Protein AF-A0A1F5BWK9-F1 (afdb_monomer_lite)

Radius of gyration: 15.73 Å; chains: 1; bounding box: 31×39×34 Å

Sequence (73 aa):
MEREVKNKVASIRAKLMNMARAEKIDFDFLLLRYFQERFLYRLAISEFSDRFILKGGLLLICLKMPWIKFGML

pLDDT: mean 88.22, std 15.22, range [42.91, 98.25]

Foldseek 3Di:
DDDDPPDPPVVVLVVLVVVCVVVVHDSVVSVVLVCLVVVLVVCCPDPCVVVDDDDDPNVCVVVVPPPDPPPDD

Structure (mmCIF, N/CA/C/O backbone):
data_AF-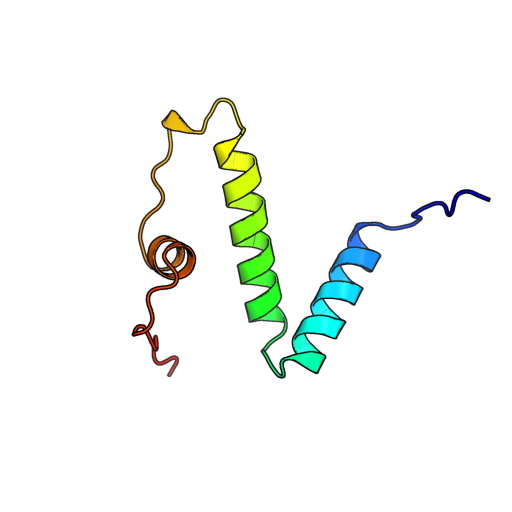A0A1F5BWK9-F1
#
_entry.id   AF-A0A1F5BWK9-F1
#
loop_
_atom_site.group_PDB
_atom_site.id
_atom_site.type_symbol
_atom_site.label_atom_id
_atom_site.label_alt_id
_atom_site.label_comp_id
_atom_site.label_asym_id
_atom_site.label_entity_id
_atom_site.label_seq_id
_atom_site.pdbx_PDB_ins_code
_atom_site.Cartn_x
_atom_site.Cartn_y
_atom_site.Cartn_z
_atom_site.occupancy
_atom_site.B_iso_or_equiv
_atom_site.auth_seq_id
_atom_site.auth_comp_id
_atom_site.auth_asym_id
_atom_site.auth_atom_id
_atom_site.pdbx_PDB_model_num
ATOM 1 N N . MET A 1 1 ? 11.952 -25.469 14.324 1.00 49.59 1 MET A N 1
ATOM 2 C CA . MET A 1 1 ? 12.773 -24.333 14.792 1.00 49.59 1 MET A CA 1
ATOM 3 C C . MET A 1 1 ? 12.145 -23.063 14.248 1.00 49.59 1 MET A C 1
ATOM 5 O O . MET A 1 1 ? 12.132 -22.874 13.035 1.00 49.59 1 MET A O 1
ATOM 9 N N . GLU A 1 2 ? 11.520 -22.271 15.110 1.00 62.00 2 GLU A N 1
ATOM 10 C CA . GLU A 1 2 ? 10.832 -21.046 14.704 1.00 62.00 2 GLU A CA 1
ATOM 11 C C . GLU A 1 2 ? 11.880 -19.987 14.343 1.00 62.00 2 GLU A C 1
ATOM 13 O O . GLU A 1 2 ? 12.792 -19.704 15.120 1.00 62.00 2 GLU A O 1
ATOM 18 N N . ARG A 1 3 ? 11.842 -19.488 13.103 1.00 70.88 3 ARG A N 1
ATOM 19 C CA . ARG A 1 3 ? 12.822 -18.507 12.626 1.00 70.88 3 ARG A CA 1
ATOM 20 C C . ARG A 1 3 ? 12.460 -17.143 13.198 1.00 70.88 3 ARG A C 1
ATOM 22 O O . ARG A 1 3 ? 11.494 -16.527 12.758 1.00 70.88 3 ARG A O 1
ATOM 29 N N . GLU A 1 4 ? 13.259 -16.667 14.143 1.00 75.19 4 GLU A N 1
ATOM 30 C CA . GLU A 1 4 ? 13.117 -15.331 14.711 1.00 75.19 4 GLU A CA 1
ATOM 31 C C . GLU A 1 4 ? 13.302 -14.258 13.623 1.00 75.19 4 GLU A C 1
ATOM 33 O O . GLU A 1 4 ? 14.344 -14.161 12.964 1.00 75.19 4 GLU A O 1
ATOM 38 N N . VAL A 1 5 ? 12.275 -13.431 13.413 1.00 72.38 5 VAL A N 1
ATOM 39 C CA . VAL A 1 5 ? 12.329 -12.314 12.464 1.00 72.38 5 VAL A CA 1
ATOM 40 C C . VAL A 1 5 ? 13.090 -11.162 13.117 1.00 72.38 5 VAL A C 1
ATOM 42 O O . VAL A 1 5 ? 12.495 -10.244 13.674 1.00 72.38 5 VAL A O 1
ATOM 45 N N . LYS A 1 6 ? 14.423 -11.197 13.017 1.00 78.38 6 LYS A N 1
ATOM 46 C CA . LYS A 1 6 ? 15.326 -10.209 13.638 1.00 78.38 6 LYS A CA 1
ATOM 47 C C . LYS A 1 6 ? 15.093 -8.764 13.179 1.00 78.38 6 LYS A C 1
ATOM 49 O O . LYS A 1 6 ? 15.355 -7.835 13.931 1.00 78.38 6 LYS A O 1
ATOM 54 N N . ASN A 1 7 ? 14.615 -8.554 11.945 1.00 90.62 7 ASN A N 1
ATOM 55 C CA . ASN A 1 7 ? 14.284 -7.218 11.440 1.00 90.62 7 ASN A CA 1
ATOM 56 C C . ASN A 1 7 ? 13.184 -7.253 10.362 1.00 90.62 7 ASN A C 1
ATOM 58 O O . ASN A 1 7 ? 13.431 -7.495 9.176 1.00 90.62 7 ASN A O 1
ATOM 62 N N . LYS A 1 8 ? 11.945 -6.969 10.777 1.00 90.31 8 LYS A N 1
ATOM 63 C CA . LYS A 1 8 ? 10.774 -6.950 9.887 1.00 90.31 8 LYS A CA 1
ATOM 64 C C . LYS A 1 8 ? 10.857 -5.850 8.822 1.00 90.31 8 LYS A C 1
ATOM 66 O O . LYS A 1 8 ? 10.449 -6.083 7.686 1.00 90.31 8 LYS A O 1
ATOM 71 N N . VAL A 1 9 ? 11.410 -4.682 9.158 1.00 91.38 9 VAL A N 1
ATOM 72 C CA . VAL A 1 9 ? 11.548 -3.548 8.225 1.00 91.38 9 VAL A CA 1
ATOM 73 C C . VAL A 1 9 ? 12.518 -3.895 7.100 1.00 91.38 9 VAL A C 1
ATOM 75 O O . VAL A 1 9 ? 12.175 -3.740 5.929 1.00 91.38 9 VAL A O 1
ATOM 78 N N . ALA A 1 10 ? 13.690 -4.438 7.439 1.00 93.94 10 ALA A N 1
ATOM 79 C CA . ALA A 1 10 ? 14.675 -4.885 6.457 1.00 93.94 10 ALA A CA 1
ATOM 80 C C . ALA A 1 10 ? 14.102 -5.980 5.543 1.00 93.94 10 ALA A C 1
ATOM 82 O O . ALA A 1 10 ? 14.291 -5.930 4.329 1.00 93.94 10 ALA A O 1
ATOM 83 N N . SER A 1 11 ? 13.334 -6.923 6.105 1.00 94.19 11 SER A N 1
ATOM 84 C CA . SER A 1 11 ? 12.661 -7.967 5.323 1.00 94.19 11 SER A CA 1
ATOM 85 C C . SER A 1 11 ? 11.645 -7.391 4.329 1.00 94.19 11 SER A C 1
ATOM 87 O O . SER A 1 11 ? 11.643 -7.774 3.160 1.00 94.19 11 SER A O 1
ATOM 89 N N . ILE A 1 12 ? 10.808 -6.441 4.758 1.00 94.75 12 ILE A N 1
ATOM 90 C CA . ILE A 1 12 ? 9.832 -5.774 3.881 1.00 94.75 12 ILE A CA 1
ATOM 91 C C . ILE A 1 12 ? 10.549 -4.984 2.781 1.00 94.75 12 ILE A C 1
ATOM 93 O O . ILE A 1 12 ? 10.195 -5.122 1.612 1.00 94.75 12 ILE A O 1
ATOM 97 N N . ARG A 1 13 ? 11.588 -4.213 3.128 1.00 95.56 13 ARG A N 1
ATOM 98 C CA . ARG A 1 13 ? 12.380 -3.450 2.153 1.00 95.56 13 ARG A CA 1
ATOM 99 C C . ARG A 1 13 ? 13.017 -4.365 1.106 1.00 95.56 13 ARG A C 1
ATOM 101 O O . ARG A 1 13 ? 12.931 -4.067 -0.079 1.00 95.56 13 ARG A O 1
ATOM 108 N N . ALA A 1 14 ? 13.603 -5.486 1.526 1.00 97.06 14 ALA A N 1
ATOM 109 C CA . ALA A 1 14 ? 14.193 -6.463 0.613 1.00 97.06 14 ALA A CA 1
ATOM 110 C C . ALA A 1 14 ? 13.146 -7.074 -0.334 1.00 97.06 14 ALA A C 1
ATOM 112 O O . ALA A 1 14 ? 13.396 -7.186 -1.532 1.00 97.06 14 ALA A O 1
ATOM 113 N N . LYS A 1 15 ? 11.950 -7.408 0.172 1.00 96.75 15 LYS A N 1
ATOM 114 C CA . LYS A 1 15 ? 10.842 -7.898 -0.665 1.00 96.75 15 LYS 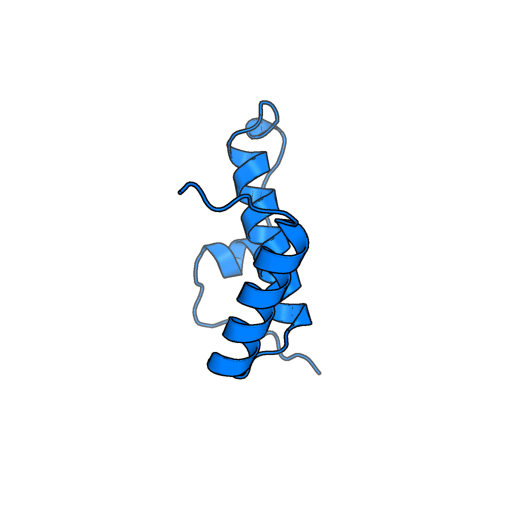A CA 1
ATOM 115 C C . LYS A 1 15 ? 10.411 -6.863 -1.703 1.00 96.75 15 LYS A C 1
ATOM 117 O O . LYS A 1 15 ? 10.302 -7.207 -2.874 1.00 96.75 15 LYS A O 1
ATOM 122 N N . LEU A 1 16 ? 10.211 -5.610 -1.289 1.00 97.88 16 LEU A N 1
ATOM 123 C CA . LEU A 1 16 ? 9.854 -4.516 -2.199 1.00 97.88 16 LEU A CA 1
ATOM 124 C C . LEU A 1 16 ? 10.944 -4.297 -3.258 1.00 97.88 16 LEU A C 1
ATOM 126 O O . LEU A 1 16 ? 10.632 -4.181 -4.435 1.00 97.88 16 LEU A O 1
ATOM 130 N N . MET A 1 17 ? 12.221 -4.331 -2.869 1.00 98.19 17 MET A N 1
ATOM 131 C CA . MET A 1 17 ? 13.344 -4.189 -3.802 1.00 98.19 17 MET A CA 1
ATOM 132 C C . MET A 1 17 ? 13.371 -5.319 -4.839 1.00 98.19 17 MET A C 1
ATOM 134 O O . MET A 1 17 ? 13.591 -5.075 -6.023 1.00 98.19 17 MET A O 1
ATOM 138 N N . ASN A 1 18 ? 13.115 -6.557 -4.412 1.00 98.25 18 ASN A N 1
ATOM 139 C CA . ASN A 1 18 ? 13.054 -7.699 -5.321 1.00 98.25 18 ASN A CA 1
ATOM 140 C C . ASN A 1 18 ? 11.875 -7.592 -6.300 1.00 98.25 18 ASN A C 1
ATOM 142 O O . ASN A 1 18 ? 12.056 -7.876 -7.481 1.00 98.25 18 ASN A O 1
ATOM 146 N N . MET A 1 19 ? 10.703 -7.144 -5.838 1.00 98.00 19 MET A N 1
ATOM 147 C CA . MET A 1 19 ? 9.540 -6.916 -6.706 1.00 98.00 19 MET A CA 1
ATOM 148 C C . MET A 1 19 ? 9.805 -5.800 -7.723 1.00 98.00 19 MET A C 1
ATOM 150 O O . MET A 1 19 ? 9.589 -6.011 -8.911 1.00 98.00 19 MET A O 1
ATOM 154 N N . ALA A 1 20 ? 10.376 -4.668 -7.293 1.00 97.88 20 ALA A N 1
ATOM 155 C CA . ALA A 1 20 ? 10.735 -3.568 -8.192 1.00 97.88 20 ALA A CA 1
ATOM 156 C C . ALA A 1 20 ? 11.674 -4.024 -9.322 1.00 97.88 20 ALA A C 1
ATOM 158 O O . ALA A 1 20 ? 11.448 -3.719 -10.492 1.00 97.88 20 ALA A O 1
ATOM 159 N N . ARG A 1 21 ? 12.689 -4.835 -8.986 1.00 97.88 21 ARG A N 1
ATOM 160 C CA . ARG A 1 21 ? 13.617 -5.424 -9.968 1.00 97.88 21 ARG A CA 1
ATOM 161 C C . ARG A 1 21 ? 12.928 -6.395 -10.925 1.00 97.88 21 ARG A C 1
ATOM 163 O O . ARG A 1 21 ? 13.200 -6.346 -12.120 1.00 97.88 21 ARG A O 1
ATOM 170 N N . ALA A 1 22 ? 12.065 -7.272 -10.409 1.00 98.12 22 ALA A N 1
ATOM 171 C CA . ALA A 1 22 ? 11.359 -8.270 -11.213 1.00 98.12 22 ALA A CA 1
ATOM 172 C C . ALA A 1 22 ? 10.377 -7.621 -12.201 1.00 98.12 22 ALA A C 1
ATOM 174 O O . ALA A 1 22 ? 10.303 -8.029 -13.358 1.00 98.12 22 ALA A O 1
ATOM 175 N N . GLU A 1 23 ? 9.671 -6.582 -11.757 1.00 95.69 23 GLU A N 1
ATOM 176 C CA . GLU A 1 23 ? 8.668 -5.865 -12.550 1.00 95.69 23 GLU A CA 1
ATOM 177 C C . GLU A 1 23 ? 9.263 -4.711 -13.375 1.00 95.69 23 GLU A C 1
ATOM 179 O O . GLU A 1 23 ? 8.556 -4.104 -14.175 1.00 95.69 23 GLU A O 1
ATOM 184 N N . LYS A 1 24 ? 10.567 -4.428 -13.222 1.00 96.75 24 LYS A N 1
ATOM 185 C CA . LYS A 1 24 ? 11.281 -3.307 -13.862 1.00 96.75 24 LYS A CA 1
ATOM 186 C C . LYS A 1 24 ? 10.607 -1.953 -13.610 1.00 96.75 24 LYS A C 1
ATOM 188 O O . LYS A 1 24 ? 10.531 -1.112 -14.503 1.00 96.75 24 LYS A O 1
ATOM 193 N N . ILE A 1 25 ? 10.129 -1.752 -12.387 1.00 95.56 25 ILE A N 1
ATOM 194 C CA . ILE A 1 25 ? 9.529 -0.495 -11.937 1.00 95.56 25 ILE A CA 1
ATOM 195 C C . ILE A 1 25 ? 10.470 0.230 -10.983 1.00 95.56 25 ILE A C 1
ATOM 197 O O . ILE A 1 25 ? 11.305 -0.387 -10.318 1.00 95.56 25 ILE A O 1
ATOM 201 N N . ASP A 1 26 ? 10.313 1.547 -10.905 1.00 96.94 26 ASP A N 1
ATOM 202 C CA . ASP A 1 26 ? 11.053 2.358 -9.952 1.00 96.94 26 ASP A CA 1
ATOM 203 C C . ASP A 1 26 ? 10.740 1.934 -8.503 1.00 96.94 26 ASP A C 1
ATOM 205 O O . ASP A 1 26 ? 9.584 1.695 -8.128 1.00 96.94 26 ASP A O 1
ATOM 209 N N . PHE A 1 27 ? 11.788 1.796 -7.687 1.00 96.94 27 PHE A N 1
ATOM 210 C CA . PHE A 1 27 ? 11.644 1.315 -6.314 1.00 96.94 27 PHE A CA 1
ATOM 211 C C . PHE A 1 27 ? 1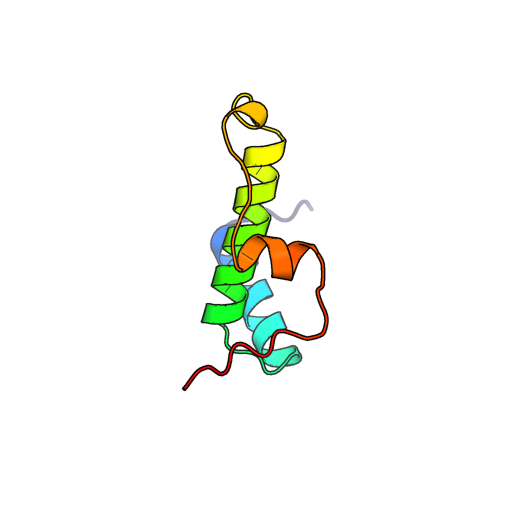0.927 2.333 -5.426 1.00 96.94 27 PHE A C 1
ATOM 213 O O . PHE A 1 27 ? 10.125 1.924 -4.584 1.00 96.94 27 PHE A O 1
ATOM 220 N N . ASP A 1 28 ? 11.177 3.629 -5.614 1.00 96.62 28 ASP A N 1
ATOM 221 C CA . ASP A 1 28 ? 10.545 4.676 -4.811 1.00 96.62 28 ASP A CA 1
ATOM 222 C C . ASP A 1 28 ? 9.058 4.794 -5.158 1.00 96.62 28 ASP A C 1
ATOM 224 O O . ASP A 1 28 ? 8.222 4.919 -4.257 1.00 96.62 28 ASP A O 1
ATOM 228 N N . PHE A 1 29 ? 8.700 4.619 -6.434 1.00 94.38 29 PHE A N 1
ATOM 229 C CA . PHE A 1 29 ? 7.308 4.478 -6.861 1.00 94.38 29 PHE A CA 1
ATOM 230 C C . PHE A 1 29 ? 6.610 3.287 -6.183 1.00 94.38 29 PHE A C 1
ATOM 232 O O . PHE A 1 29 ? 5.534 3.444 -5.594 1.00 94.38 29 PHE A O 1
ATOM 239 N N . LEU A 1 30 ? 7.223 2.096 -6.208 1.00 95.62 30 LEU A N 1
ATOM 240 C CA . LEU A 1 30 ? 6.659 0.915 -5.546 1.00 95.62 30 LEU A CA 1
ATOM 241 C C . LEU A 1 30 ? 6.562 1.106 -4.025 1.00 95.62 30 LEU A C 1
ATOM 243 O O . LEU A 1 30 ? 5.578 0.694 -3.406 1.00 95.62 30 LEU A O 1
ATOM 247 N N . LEU A 1 31 ? 7.566 1.737 -3.416 1.00 96.25 31 LEU A N 1
ATOM 248 C CA . LEU A 1 31 ? 7.595 2.020 -1.986 1.00 96.25 31 LEU A CA 1
ATOM 249 C C . LEU A 1 31 ? 6.479 2.991 -1.584 1.00 96.25 31 LEU A C 1
ATOM 251 O O . LEU A 1 31 ? 5.794 2.746 -0.585 1.00 96.25 31 LEU A O 1
ATOM 255 N N . LEU A 1 32 ? 6.257 4.048 -2.370 1.00 95.38 32 LEU A N 1
ATOM 256 C CA . LEU A 1 32 ? 5.166 4.998 -2.163 1.00 95.38 32 LEU A CA 1
ATOM 257 C C . LEU A 1 32 ? 3.807 4.302 -2.272 1.00 95.38 32 LEU A C 1
ATOM 259 O O . LEU A 1 32 ? 2.966 4.458 -1.382 1.00 95.38 32 LEU A O 1
ATOM 263 N N . ARG A 1 33 ? 3.611 3.480 -3.309 1.00 93.50 33 ARG A N 1
ATOM 264 C CA . ARG A 1 33 ? 2.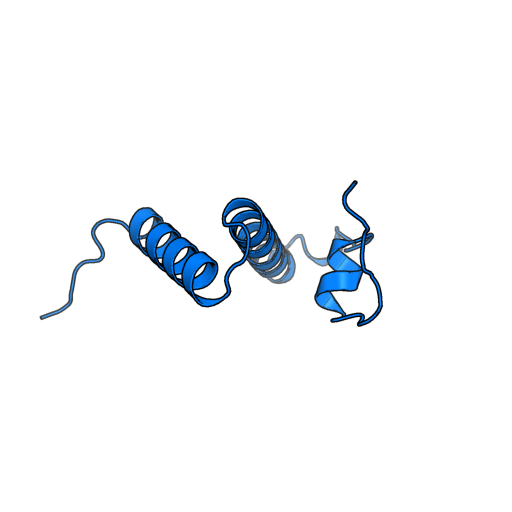377 2.709 -3.486 1.00 93.50 33 ARG A CA 1
ATOM 265 C C . ARG A 1 33 ? 2.136 1.750 -2.318 1.00 93.50 33 ARG A C 1
ATOM 267 O O . ARG A 1 33 ? 1.037 1.713 -1.767 1.00 93.50 33 ARG A O 1
ATOM 274 N N . TYR A 1 34 ? 3.170 1.029 -1.886 1.00 95.81 34 TYR A N 1
ATOM 275 C CA . TYR A 1 34 ? 3.093 0.155 -0.717 1.00 95.81 34 TYR A CA 1
ATOM 276 C C . TYR A 1 34 ? 2.696 0.934 0.544 1.00 95.81 34 TYR A C 1
ATOM 278 O O . TYR A 1 34 ? 1.809 0.505 1.285 1.00 95.81 34 TYR A O 1
ATOM 286 N N . PHE A 1 35 ? 3.312 2.093 0.792 1.00 96.06 35 PHE A N 1
ATOM 287 C CA . PHE A 1 35 ? 2.944 2.945 1.921 1.00 96.06 35 PHE A CA 1
ATOM 288 C C . PHE A 1 35 ? 1.468 3.354 1.860 1.00 96.06 35 PHE A C 1
ATOM 290 O O . PHE A 1 35 ? 0.761 3.182 2.855 1.00 96.06 35 PHE A O 1
ATOM 297 N N . GLN A 1 36 ? 1.001 3.838 0.707 1.00 96.00 36 GLN A N 1
ATOM 298 C CA . GLN A 1 36 ? -0.376 4.289 0.508 1.00 96.00 36 GLN A CA 1
ATOM 299 C C . GLN A 1 36 ? -1.387 3.166 0.769 1.00 96.00 36 GLN A C 1
ATOM 301 O O . GLN A 1 36 ? -2.308 3.347 1.564 1.00 96.00 36 GLN A O 1
ATOM 306 N N . GLU A 1 37 ? -1.187 1.981 0.190 1.00 95.00 37 GLU A N 1
ATOM 307 C CA . GLU A 1 37 ? -2.068 0.823 0.402 1.00 95.00 37 GLU A CA 1
ATOM 308 C C . GLU A 1 37 ? -2.086 0.383 1.874 1.00 95.00 37 GLU A C 1
ATOM 310 O O . GLU A 1 37 ? -3.143 0.119 2.455 1.00 95.00 37 GLU A O 1
ATOM 315 N N . ARG A 1 38 ? -0.914 0.339 2.523 1.00 95.88 38 ARG A N 1
ATOM 316 C CA . ARG A 1 38 ? -0.814 -0.039 3.940 1.00 95.88 38 ARG A CA 1
ATOM 317 C C . ARG A 1 38 ? -1.413 1.005 4.874 1.00 95.88 38 ARG A C 1
ATOM 319 O O . ARG A 1 38 ? -1.960 0.629 5.912 1.00 95.88 38 ARG A O 1
ATOM 326 N N . PHE A 1 39 ? -1.282 2.282 4.537 1.00 96.31 39 PHE A N 1
ATOM 327 C CA . PHE A 1 39 ? -1.887 3.383 5.272 1.00 96.31 39 PHE A CA 1
ATOM 328 C C . PHE A 1 39 ? -3.410 3.333 5.158 1.00 96.31 39 PHE A C 1
ATOM 330 O O . PHE A 1 39 ? -4.074 3.283 6.189 1.00 96.31 39 PHE A O 1
ATOM 337 N N . LEU A 1 40 ? -3.951 3.237 3.938 1.00 96.69 40 LEU A N 1
ATOM 338 C CA . LEU A 1 40 ? -5.394 3.152 3.708 1.00 96.69 40 LEU A CA 1
ATOM 339 C C . LEU A 1 40 ? -6.018 1.943 4.395 1.00 96.69 40 LEU A C 1
ATOM 341 O O . LEU A 1 40 ? -7.048 2.086 5.040 1.00 96.69 40 LEU A O 1
ATOM 345 N N . TYR A 1 41 ? -5.368 0.778 4.339 1.00 96.94 41 TYR A N 1
ATOM 346 C CA . TYR A 1 41 ? -5.837 -0.393 5.076 1.00 96.94 41 TYR A CA 1
ATOM 347 C C . TYR A 1 41 ? -5.932 -0.129 6.583 1.00 96.94 41 TYR A C 1
ATOM 349 O O . TYR A 1 41 ? -6.936 -0.466 7.198 1.00 96.94 41 TYR A O 1
ATOM 357 N N . ARG A 1 42 ? -4.891 0.463 7.193 1.00 97.56 42 ARG A N 1
ATOM 358 C CA . ARG A 1 42 ? -4.900 0.757 8.637 1.00 97.56 42 ARG A CA 1
ATOM 359 C C . ARG A 1 42 ? -5.949 1.804 8.996 1.00 97.56 42 ARG A C 1
ATOM 361 O O . ARG A 1 42 ? -6.583 1.665 10.031 1.00 97.56 42 ARG A O 1
ATOM 368 N N . LEU A 1 43 ? -6.122 2.818 8.149 1.00 97.50 43 LEU A N 1
ATOM 369 C CA . LEU A 1 43 ? -7.138 3.850 8.330 1.00 97.50 43 LEU A CA 1
ATOM 370 C C . LEU A 1 43 ? -8.551 3.255 8.250 1.00 97.50 43 LEU A C 1
ATOM 372 O O . LEU A 1 43 ? -9.377 3.548 9.109 1.00 97.50 43 LEU A O 1
ATOM 376 N N . ALA A 1 44 ? -8.800 2.376 7.275 1.00 96.81 44 ALA A N 1
ATOM 377 C CA . ALA A 1 44 ? -10.103 1.755 7.037 1.00 96.81 44 ALA A CA 1
ATOM 378 C C . ALA A 1 44 ? -10.586 0.862 8.190 1.00 96.81 44 ALA A C 1
ATOM 380 O O . ALA A 1 44 ? -11.787 0.724 8.375 1.00 96.81 44 ALA A O 1
ATOM 381 N N . ILE A 1 45 ? -9.671 0.268 8.963 1.00 97.94 45 ILE A N 1
ATOM 382 C CA . ILE A 1 45 ? -10.008 -0.554 10.141 1.00 97.94 45 ILE A CA 1
ATOM 383 C C . ILE A 1 45 ? -9.853 0.200 11.472 1.00 97.94 45 ILE A C 1
ATOM 385 O O . ILE A 1 45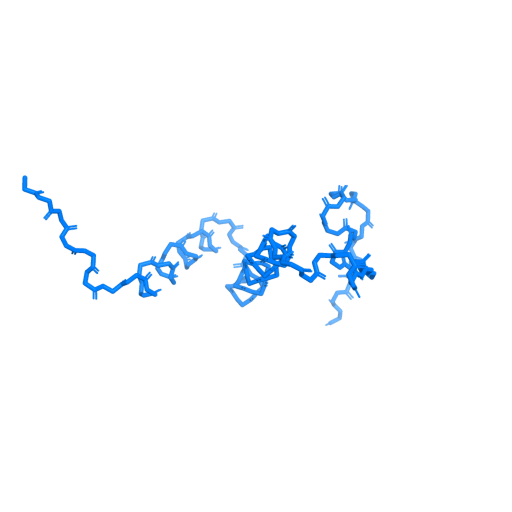 ? -9.932 -0.412 12.535 1.00 97.94 45 ILE A O 1
ATOM 389 N N . SER A 1 46 ? -9.556 1.500 11.428 1.00 98.25 46 SER A N 1
ATOM 390 C CA . SER A 1 46 ? -9.424 2.333 12.627 1.00 98.25 46 SER A CA 1
ATOM 391 C C . SER A 1 46 ? -10.760 2.958 13.019 1.00 98.25 46 SER A C 1
ATOM 393 O O . SER A 1 46 ? -11.644 3.114 12.184 1.00 98.25 46 SER A O 1
ATOM 395 N N . GLU A 1 47 ? -10.864 3.428 14.262 1.00 98.25 47 GLU A N 1
ATOM 396 C CA . GLU A 1 47 ? -12.009 4.218 14.751 1.00 98.25 47 GLU A CA 1
ATOM 397 C C . GLU A 1 47 ? -12.236 5.539 13.985 1.00 98.25 47 GLU A C 1
ATOM 399 O O . GLU A 1 47 ? -13.256 6.206 14.155 1.00 98.25 47 GLU A O 1
ATOM 404 N N . PHE A 1 48 ? -11.275 5.947 13.151 1.00 97.81 48 PHE A N 1
ATOM 405 C CA . PHE A 1 48 ? -11.326 7.188 12.389 1.00 97.81 48 PHE A CA 1
ATOM 406 C C . PHE A 1 48 ? -11.802 7.000 10.946 1.00 97.81 48 PHE A C 1
ATOM 408 O O . PHE A 1 48 ? -11.840 7.995 10.224 1.00 97.81 48 PHE A O 1
ATOM 415 N N . SER A 1 49 ? -12.148 5.782 10.505 1.00 97.25 49 SER A N 1
ATOM 416 C CA . SER A 1 49 ? -12.518 5.493 9.107 1.00 97.25 49 SER A CA 1
ATOM 417 C C . SER A 1 49 ? -13.552 6.473 8.553 1.00 97.25 49 SER A C 1
ATOM 419 O O . SER A 1 49 ? -13.381 7.007 7.460 1.00 97.25 49 SER A O 1
ATOM 421 N N . ASP A 1 50 ? -14.563 6.789 9.358 1.00 97.25 50 ASP A N 1
ATOM 422 C CA . ASP A 1 50 ? -15.726 7.575 8.935 1.00 97.25 50 ASP A CA 1
ATOM 423 C C . ASP A 1 50 ? -15.455 9.086 8.955 1.00 97.25 50 ASP A C 1
ATOM 425 O O . ASP A 1 50 ? -16.305 9.894 8.584 1.00 97.25 50 ASP A O 1
ATOM 429 N N . ARG A 1 51 ? -14.250 9.491 9.377 1.00 97.69 51 ARG A N 1
ATOM 430 C CA . ARG A 1 51 ? -13.812 10.894 9.410 1.00 97.69 51 ARG A CA 1
ATOM 431 C C . ARG A 1 51 ? -13.024 11.305 8.169 1.00 97.69 51 ARG A C 1
ATOM 433 O O . ARG A 1 51 ? -12.702 12.484 8.026 1.00 97.69 51 ARG A O 1
ATOM 440 N N . PHE A 1 52 ? -12.690 10.363 7.288 1.00 96.56 52 PHE A N 1
ATOM 441 C CA . PHE A 1 52 ? -11.857 10.618 6.116 1.00 96.56 52 PHE A CA 1
ATOM 442 C C . PHE A 1 52 ? -12.508 10.096 4.837 1.00 96.56 52 PHE A C 1
ATOM 444 O O . PHE A 1 52 ? -13.111 9.031 4.808 1.00 96.56 52 PHE A O 1
ATOM 451 N N . ILE A 1 53 ? -12.316 10.836 3.744 1.00 95.62 53 ILE A N 1
ATOM 452 C CA . ILE A 1 53 ? -12.732 10.426 2.400 1.00 95.62 53 ILE A CA 1
ATOM 453 C C . ILE A 1 53 ? -11.488 10.294 1.523 1.00 95.62 53 ILE A C 1
ATOM 455 O O . ILE A 1 53 ? -10.688 11.229 1.412 1.00 95.62 53 ILE A O 1
ATOM 459 N N . LEU A 1 54 ? -11.338 9.139 0.872 1.00 95.81 54 LEU A N 1
ATOM 460 C CA . LEU A 1 54 ? -10.319 8.933 -0.152 1.00 95.81 54 LEU A CA 1
ATOM 461 C C . LEU A 1 54 ? -10.711 9.677 -1.436 1.00 95.81 54 LEU A C 1
ATOM 463 O O . LEU A 1 54 ? -11.807 9.496 -1.958 1.00 95.81 54 LEU A O 1
ATOM 467 N N . LYS A 1 55 ? -9.797 10.492 -1.967 1.00 94.19 55 LYS A N 1
ATOM 468 C CA . LYS A 1 55 ? -9.996 11.278 -3.195 1.00 94.19 55 LYS A CA 1
ATOM 469 C C . LYS A 1 55 ? -8.736 11.317 -4.067 1.00 94.19 55 LYS A C 1
ATOM 471 O O . LYS A 1 55 ? -7.678 10.832 -3.667 1.00 94.19 55 LYS A O 1
ATOM 476 N N . GLY A 1 56 ? -8.835 11.960 -5.232 1.00 93.56 56 GLY A N 1
ATOM 477 C CA . GLY A 1 56 ? -7.694 12.270 -6.103 1.00 93.56 56 GLY A CA 1
ATOM 478 C C . GLY A 1 56 ? -7.064 11.041 -6.768 1.00 93.56 56 GLY A C 1
ATOM 479 O O . GLY A 1 56 ? -7.723 10.024 -6.953 1.00 93.56 56 GLY A O 1
ATOM 480 N N . GLY A 1 57 ? -5.779 11.128 -7.129 1.00 91.19 57 GLY A N 1
ATOM 481 C CA . GLY A 1 57 ? -5.087 10.079 -7.893 1.00 91.19 57 GLY A CA 1
ATOM 482 C C . GLY A 1 57 ? -5.052 8.711 -7.203 1.00 91.19 57 GLY A C 1
ATOM 483 O O . GLY A 1 57 ? -5.224 7.691 -7.863 1.00 91.19 57 GLY A O 1
ATOM 484 N N . LEU A 1 58 ? -4.918 8.678 -5.873 1.00 91.06 58 LEU A N 1
ATOM 485 C CA . LEU A 1 58 ? -4.906 7.421 -5.119 1.00 91.06 58 LEU A CA 1
ATOM 486 C C . LEU A 1 58 ? -6.253 6.684 -5.195 1.00 91.06 58 LEU A C 1
ATOM 488 O O . LEU A 1 58 ? -6.262 5.463 -5.323 1.00 91.06 58 LEU A O 1
ATOM 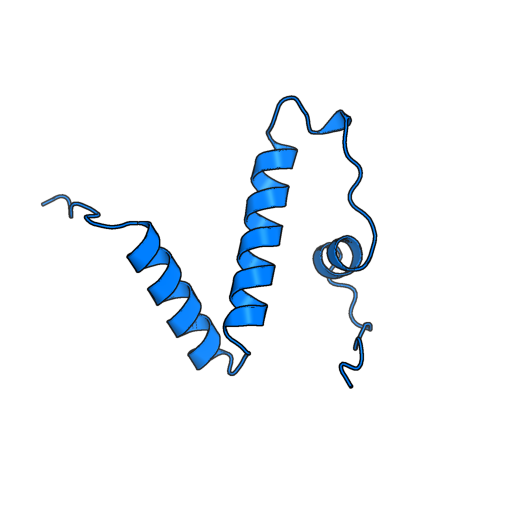492 N N . LEU A 1 59 ? -7.380 7.412 -5.207 1.00 93.44 59 LEU A N 1
ATOM 493 C CA . LEU A 1 59 ? -8.701 6.817 -5.444 1.00 93.44 59 LEU A CA 1
ATOM 494 C C . LEU A 1 59 ? -8.747 6.106 -6.804 1.00 93.44 59 LEU A C 1
ATOM 496 O O . LEU A 1 59 ? -9.217 4.977 -6.903 1.00 93.44 59 LEU A O 1
ATOM 500 N N . LEU A 1 60 ? -8.218 6.749 -7.844 1.00 91.88 60 LEU A N 1
ATOM 501 C CA . LEU A 1 60 ? -8.246 6.227 -9.212 1.00 91.88 60 LEU A CA 1
ATOM 502 C C . LEU A 1 60 ? -7.357 4.982 -9.367 1.00 91.88 60 LEU A C 1
ATOM 504 O O . LEU A 1 60 ? -7.742 4.030 -10.048 1.00 91.88 60 LEU A O 1
ATOM 508 N N . ILE A 1 61 ? -6.210 4.956 -8.677 1.00 88.31 61 ILE A N 1
ATOM 509 C CA . ILE A 1 61 ? -5.338 3.776 -8.579 1.00 88.31 61 ILE A CA 1
ATOM 510 C C . ILE A 1 61 ? -6.076 2.619 -7.888 1.00 88.31 61 ILE A C 1
ATOM 512 O O . ILE A 1 61 ? -6.063 1.498 -8.400 1.00 88.31 61 ILE A O 1
ATOM 516 N N . CYS A 1 62 ? -6.763 2.874 -6.766 1.00 89.12 62 CYS A N 1
ATOM 517 C CA . CYS A 1 62 ? -7.549 1.856 -6.056 1.00 89.12 62 CYS A CA 1
ATOM 518 C C . CYS A 1 62 ? -8.681 1.274 -6.918 1.00 89.12 62 CYS A C 1
ATOM 520 O O . CYS A 1 62 ? -8.945 0.075 -6.850 1.00 89.12 62 CYS A O 1
ATOM 522 N N . LEU A 1 63 ? -9.306 2.097 -7.765 1.00 91.00 63 LEU A N 1
ATOM 523 C CA . LEU A 1 63 ? -10.343 1.674 -8.712 1.00 91.00 63 LEU A CA 1
ATOM 524 C C . LEU A 1 63 ? -9.788 0.947 -9.951 1.00 91.00 63 LEU A C 1
ATOM 526 O O . LEU A 1 63 ? -10.566 0.569 -10.825 1.00 91.00 63 LEU A O 1
ATOM 530 N N . LYS A 1 64 ? -8.462 0.741 -10.043 1.00 86.38 64 LYS A N 1
ATOM 531 C CA . LYS A 1 64 ? -7.776 0.132 -11.199 1.00 86.38 64 LYS A CA 1
ATOM 532 C C . LYS A 1 64 ? -8.182 0.784 -12.524 1.00 86.38 64 LYS A C 1
ATOM 534 O O . LYS A 1 64 ? -8.381 0.100 -13.528 1.00 86.38 64 LYS A O 1
ATOM 539 N N . MET A 1 65 ? -8.334 2.109 -12.521 1.00 83.06 65 MET A N 1
ATOM 540 C CA . MET A 1 65 ? -8.854 2.821 -13.681 1.00 83.06 65 MET A CA 1
ATOM 541 C C . MET A 1 65 ? -7.830 2.763 -14.842 1.00 83.06 65 MET A C 1
ATOM 543 O O . MET A 1 65 ? -6.724 3.280 -14.679 1.00 83.06 65 MET A O 1
ATOM 547 N N . PRO A 1 66 ? -8.154 2.160 -16.009 1.00 61.22 66 PRO A N 1
ATOM 548 C CA . PRO A 1 66 ? -7.144 1.750 -17.003 1.00 61.22 66 PRO A CA 1
ATOM 549 C C . PRO A 1 66 ? -6.423 2.879 -17.758 1.00 61.22 66 PRO A C 1
ATOM 551 O O . PRO A 1 66 ? -5.441 2.623 -18.447 1.00 61.22 66 PRO A O 1
ATOM 554 N N . TRP A 1 67 ? -6.916 4.118 -17.682 1.00 59.38 67 TRP A N 1
ATOM 555 C CA . TRP A 1 67 ? -6.627 5.148 -18.694 1.00 59.38 67 TRP A CA 1
ATOM 556 C C . TRP A 1 67 ? -5.785 6.318 -18.194 1.00 59.38 67 TRP A C 1
ATOM 558 O O . TRP A 1 67 ? -5.502 7.242 -18.952 1.00 59.38 67 TRP A O 1
ATOM 568 N N . ILE A 1 68 ? -5.348 6.294 -16.937 1.00 58.75 68 ILE A N 1
ATOM 569 C CA . ILE A 1 68 ? -4.553 7.389 -16.388 1.00 58.75 68 ILE A CA 1
ATOM 570 C C . ILE A 1 68 ? -3.072 7.073 -16.565 1.00 58.75 68 ILE A C 1
ATOM 572 O O . ILE A 1 68 ? -2.378 6.668 -15.633 1.00 58.75 68 ILE A O 1
ATOM 576 N N . LYS A 1 69 ? -2.565 7.310 -17.775 1.00 53.72 69 LYS A N 1
ATOM 577 C CA . LYS A 1 69 ? -1.164 7.704 -17.912 1.00 53.72 69 LYS A CA 1
ATOM 578 C C . LYS A 1 69 ? -1.078 9.139 -17.400 1.00 53.72 69 LYS A C 1
ATOM 580 O O . LYS A 1 69 ? -1.264 10.076 -18.169 1.00 53.72 69 LYS A O 1
ATOM 585 N N . PHE A 1 70 ? -0.847 9.324 -16.098 1.00 54.41 70 PHE A N 1
ATOM 586 C CA . PHE A 1 70 ? -0.250 10.580 -15.650 1.00 54.41 70 PHE A CA 1
ATOM 587 C C . PHE A 1 70 ? 1.111 10.621 -16.338 1.00 54.41 70 PHE A C 1
ATOM 589 O O . PHE A 1 70 ? 2.026 9.900 -15.946 1.00 54.41 70 PHE A O 1
ATOM 596 N N . GLY A 1 71 ? 1.191 11.356 -17.447 1.00 46.88 71 GLY A N 1
ATOM 597 C CA . GLY A 1 71 ? 2.452 11.677 -18.087 1.00 46.88 71 GLY A CA 1
ATOM 598 C C . GLY A 1 71 ? 3.300 12.398 -17.055 1.00 46.88 71 GLY A C 1
ATOM 599 O O . GLY A 1 71 ? 3.071 13.570 -16.775 1.00 46.88 71 GLY A O 1
ATOM 600 N N . MET A 1 72 ? 4.218 11.663 -16.436 1.00 42.91 72 MET A N 1
ATOM 601 C CA . MET A 1 72 ? 5.375 12.260 -15.800 1.00 42.91 72 MET A CA 1
ATOM 602 C C . MET A 1 72 ? 6.223 12.799 -16.950 1.00 42.91 72 MET A C 1
ATOM 604 O O . MET A 1 72 ? 6.806 12.023 -17.708 1.00 42.91 72 MET A O 1
ATOM 608 N N . LEU A 1 73 ? 6.150 14.119 -17.136 1.00 43.50 73 LEU A N 1
ATOM 609 C CA . LEU A 1 73 ? 7.272 14.897 -17.654 1.00 43.50 73 LEU A CA 1
ATOM 610 C C . LEU A 1 73 ? 8.513 14.620 -16.799 1.00 43.50 73 LEU A C 1
ATOM 612 O O . LEU A 1 73 ? 8.337 14.438 -15.570 1.00 43.50 73 LEU A O 1
#

Secondary structure (DSSP, 8-state):
-----S-HHHHHHHHHHHHHHHHT--HHHHHHHHHHHHHHHHHHTSTTGGG----HHHHHHHTT-TT------